Protein AF-A0A4Z1BBS5-F1 (afdb_monomer)

Radius of gyration: 21.86 Å; Cα contacts (8 Å, |Δi|>4): 180; chains: 1; bounding box: 40×37×72 Å

Mean predicted aligned error: 12.97 Å

Secondary structure (DSSP, 8-state):
-HHHHHHHHHHHHHHHHHHHHHHHHHHHHH-EE--TT--EEEEEE-S--BTTTTBEEETTTEEE-TTEEEPPPS-THHHHT-HHHHHHHH-TT-SSTTBGGGSPSSEEEEE-TT-S-EEEEETTEEEEEEEPP-

Sequence (134 aa):
MKKELIFYYIGILVFFIVLIFSVRHIVNTTRIFVGYEDGFNPIHIQWNIDHKDSTLRVKDPMYLRNDYYLIDYDDKSILKNDTVLYAELFGDSLVSKGNALNVEPPYFLWKDAKNDTLKIFKHNITLKFTKQKY

Organism: NCBI:txid2491114

Structure (mmCIF, N/CA/C/O backbone):
data_AF-A0A4Z1BBS5-F1
#
_entry.id   AF-A0A4Z1BBS5-F1
#
loop_
_atom_site.group_PDB
_atom_site.id
_atom_site.type_symbol
_atom_site.label_atom_id
_atom_site.label_alt_id
_atom_site.label_comp_id
_atom_site.label_asym_id
_atom_site.label_entity_id
_atom_site.label_seq_id
_atom_site.pdbx_PDB_ins_code
_atom_site.Cartn_x
_atom_site.Cartn_y
_atom_site.Cartn_z
_atom_site.occupancy
_atom_site.B_iso_or_equiv
_atom_site.auth_seq_id
_atom_site.auth_comp_id
_atom_site.auth_asym_id
_atom_site.auth_atom_id
_atom_site.pdbx_PDB_model_num
ATOM 1 N N . MET A 1 1 ? -22.234 22.930 51.083 1.00 61.91 1 MET A N 1
ATOM 2 C CA . MET A 1 1 ? -21.291 23.781 50.321 1.00 61.91 1 MET A CA 1
ATOM 3 C C . MET A 1 1 ? -19.910 23.164 50.075 1.00 61.91 1 MET A C 1
ATOM 5 O O . MET A 1 1 ? -19.662 22.801 48.939 1.00 61.91 1 MET A O 1
ATOM 9 N N . LYS A 1 2 ? -18.990 22.994 51.051 1.00 69.94 2 LYS A N 1
ATOM 10 C CA . LYS A 1 2 ? -17.612 22.507 50.741 1.00 69.94 2 LYS A CA 1
ATOM 11 C C . LYS A 1 2 ? -17.548 21.093 50.133 1.00 69.94 2 LYS A C 1
ATOM 13 O O . LYS A 1 2 ? -16.774 2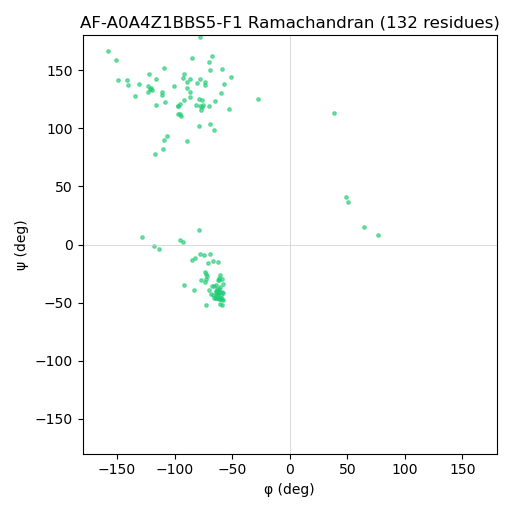0.868 49.213 1.00 69.94 2 LYS A O 1
ATOM 18 N N . LYS A 1 3 ? -18.363 20.151 50.623 1.00 71.69 3 LYS A N 1
ATOM 19 C CA . LYS A 1 3 ? -18.401 18.768 50.105 1.00 71.69 3 LYS A CA 1
ATOM 20 C C . LYS A 1 3 ? -18.977 18.695 48.687 1.00 71.69 3 LYS A C 1
ATOM 22 O O . LYS A 1 3 ? -18.406 18.021 47.845 1.00 71.69 3 LYS A O 1
ATOM 27 N N . GLU A 1 4 ? -20.047 19.437 48.411 1.00 79.31 4 GLU A N 1
ATOM 28 C CA . GLU A 1 4 ? -20.653 19.531 47.071 1.00 79.31 4 GLU A CA 1
ATOM 29 C C . GLU A 1 4 ? -19.685 20.144 46.058 1.00 79.31 4 GLU A C 1
ATOM 31 O O . GLU A 1 4 ? -19.593 19.666 44.933 1.00 79.31 4 GLU A O 1
ATOM 36 N N . LEU A 1 5 ? -18.901 21.141 46.482 1.00 85.75 5 LEU A N 1
ATOM 37 C CA . LEU A 1 5 ? -17.863 21.741 45.650 1.00 85.75 5 LEU A CA 1
ATOM 38 C C . LEU A 1 5 ? -16.780 20.716 45.270 1.00 85.75 5 LEU A C 1
ATOM 40 O O . LEU A 1 5 ? -16.364 20.651 44.118 1.00 85.75 5 LEU A O 1
ATOM 44 N N . ILE A 1 6 ? -16.360 19.876 46.221 1.00 86.94 6 ILE A N 1
ATOM 45 C CA . ILE A 1 6 ? -15.391 18.798 45.973 1.00 86.94 6 ILE A CA 1
ATOM 46 C C . ILE A 1 6 ? -15.968 17.768 44.990 1.00 86.94 6 ILE A C 1
ATOM 48 O O . ILE A 1 6 ? -15.290 17.402 44.032 1.00 86.94 6 ILE A O 1
ATOM 52 N N . PHE A 1 7 ? -17.222 17.341 45.175 1.00 89.62 7 PHE A N 1
ATOM 53 C CA . PHE A 1 7 ? -17.884 16.420 44.243 1.00 89.62 7 PHE A CA 1
ATOM 54 C C . PHE A 1 7 ? -18.026 17.011 42.835 1.00 89.62 7 PHE A C 1
ATOM 56 O O . PHE A 1 7 ? -17.817 16.298 41.855 1.00 89.62 7 PHE A O 1
ATOM 63 N N . TYR A 1 8 ? -18.308 18.310 42.723 1.00 90.25 8 TYR A N 1
ATOM 64 C CA . TYR A 1 8 ? -18.382 19.013 41.444 1.00 90.25 8 TYR A CA 1
ATOM 65 C C . TYR A 1 8 ? -17.040 18.994 40.694 1.00 90.25 8 TYR A C 1
ATOM 67 O O . TYR A 1 8 ? -16.992 18.622 39.522 1.00 90.25 8 TYR A O 1
ATOM 75 N N . TYR A 1 9 ? -15.930 19.301 41.375 1.00 91.12 9 TYR A N 1
ATOM 76 C CA . TYR A 1 9 ? -14.598 19.246 40.760 1.00 91.12 9 TYR A CA 1
ATOM 77 C C . TYR A 1 9 ? -14.167 17.824 40.381 1.00 91.12 9 TYR A C 1
ATOM 79 O O . TYR A 1 9 ? -13.548 17.640 39.333 1.00 91.12 9 TYR A O 1
ATOM 87 N N . ILE A 1 10 ? -14.527 16.812 41.179 1.00 93.38 10 ILE A N 1
ATOM 88 C CA . ILE A 1 10 ? -14.294 15.403 40.824 1.00 93.38 10 ILE A CA 1
ATOM 89 C C . ILE A 1 10 ? -15.082 15.033 39.560 1.00 93.38 10 ILE A C 1
ATOM 91 O O . ILE A 1 10 ? -14.526 14.406 38.661 1.00 93.38 10 ILE A O 1
ATOM 95 N N . GLY A 1 11 ? -16.343 15.461 39.451 1.00 92.56 11 GLY A N 1
ATOM 96 C CA . GLY A 1 11 ? -17.162 15.238 38.257 1.00 92.56 11 GLY A CA 1
ATOM 97 C C . GLY A 1 11 ? -16.550 15.856 36.998 1.00 92.56 11 GLY A C 1
ATOM 98 O O . GLY A 1 11 ? -16.463 15.192 35.966 1.00 92.56 11 GLY A O 1
ATOM 99 N N . ILE A 1 12 ? -16.045 17.090 37.101 1.00 92.81 12 ILE A N 1
ATOM 100 C CA . ILE A 1 12 ? -15.329 17.758 36.004 1.00 92.81 12 ILE A CA 1
ATOM 101 C C . ILE A 1 12 ? -14.078 16.968 35.606 1.00 92.81 12 ILE A C 1
ATOM 103 O O . ILE A 1 12 ? -13.860 16.723 34.420 1.00 92.81 12 ILE A O 1
ATOM 107 N N . LEU A 1 13 ? -13.266 16.540 36.578 1.00 94.75 13 LEU A N 1
ATOM 108 C CA . LEU A 1 13 ? -12.049 15.771 36.314 1.00 94.75 13 LEU A CA 1
ATOM 109 C C . LEU A 1 13 ? -12.362 14.473 35.554 1.00 94.75 13 LEU A C 1
ATOM 111 O O . LEU A 1 13 ? -11.728 14.178 34.542 1.00 94.75 13 LEU A O 1
ATOM 115 N N . VAL A 1 14 ? -13.369 13.722 36.009 1.00 95.06 14 VAL A N 1
ATOM 116 C CA . VAL A 1 14 ? -13.802 12.473 35.365 1.00 95.06 14 VAL A CA 1
ATOM 117 C C . VAL A 1 14 ? -14.298 12.733 33.943 1.00 95.06 14 VAL A C 1
ATOM 119 O O . VAL A 1 14 ? -13.923 12.000 33.030 1.00 95.06 14 VAL A O 1
ATOM 122 N N . PHE A 1 15 ? -15.075 13.798 33.726 1.00 94.62 15 PHE A N 1
ATOM 123 C CA . PHE A 1 15 ? -15.547 14.176 32.395 1.00 94.62 15 PHE A CA 1
ATOM 124 C C . PHE A 1 15 ? -14.387 14.441 31.425 1.00 94.62 15 PHE A C 1
ATOM 126 O O . PHE A 1 15 ? -14.370 13.897 30.320 1.00 94.62 15 PHE A O 1
ATOM 133 N N . PHE A 1 16 ? -13.376 15.209 31.845 1.00 94.56 16 PHE A N 1
ATOM 134 C CA . PHE A 1 16 ? -12.194 15.466 31.017 1.00 94.56 16 PHE A CA 1
ATOM 135 C C . PHE A 1 16 ? -11.385 14.199 30.732 1.00 94.56 16 PHE A C 1
ATOM 137 O O . PHE A 1 16 ? -10.933 14.013 29.603 1.00 94.56 16 PHE A O 1
ATOM 144 N N . ILE A 1 17 ? -11.234 13.307 31.716 1.00 94.50 17 ILE A N 1
ATOM 145 C CA . ILE A 1 17 ? -10.564 12.014 31.519 1.00 94.50 17 ILE A CA 1
ATOM 146 C C . ILE A 1 17 ? -11.296 11.211 30.439 1.00 94.50 17 ILE A C 1
ATOM 148 O O . ILE A 1 17 ? -10.677 10.805 29.455 1.00 94.50 17 ILE A O 1
ATOM 152 N N . VAL A 1 18 ? -12.614 11.036 30.568 1.00 93.69 18 VAL A N 1
ATOM 153 C CA . VAL A 1 18 ? -13.423 10.302 29.582 1.00 93.69 18 VAL A CA 1
ATOM 154 C C . VAL A 1 18 ? -13.312 10.936 28.198 1.00 93.69 18 VAL A C 1
ATOM 156 O O . VAL A 1 18 ? -13.159 10.216 27.213 1.00 93.69 18 VAL A O 1
ATOM 159 N N . LEU A 1 19 ? -13.327 12.266 28.108 1.00 91.94 19 LEU A N 1
ATOM 160 C CA . LEU A 1 19 ? -13.213 12.983 26.841 1.00 91.94 19 LEU A CA 1
ATOM 161 C C . LEU A 1 19 ? -11.849 12.753 26.171 1.00 91.94 19 LEU A C 1
ATOM 163 O O . LEU A 1 19 ? -11.800 12.410 24.991 1.00 91.94 19 LEU A O 1
ATOM 167 N N . ILE A 1 20 ? -10.746 12.844 26.922 1.00 90.25 20 ILE A N 1
ATOM 168 C CA . ILE A 1 20 ? -9.389 12.585 26.408 1.00 90.25 20 ILE A CA 1
ATOM 169 C C . ILE A 1 20 ? -9.257 11.136 25.922 1.00 90.25 20 ILE A C 1
ATOM 171 O O . ILE A 1 20 ? -8.749 10.890 24.824 1.00 90.25 20 ILE A O 1
ATOM 175 N N . PHE A 1 21 ? -9.731 10.170 26.713 1.00 87.81 21 PHE A N 1
ATOM 176 C CA . PHE A 1 21 ? -9.682 8.760 26.331 1.00 87.81 21 PHE A CA 1
ATOM 177 C C . PHE A 1 21 ? -10.593 8.451 25.141 1.00 87.81 21 PHE A C 1
ATOM 179 O O . PHE A 1 21 ? -10.190 7.676 24.278 1.00 87.81 21 PHE A O 1
ATOM 186 N N . SER A 1 22 ? -11.759 9.091 25.038 1.00 81.44 22 SER A N 1
ATOM 187 C CA . SER A 1 22 ? -12.673 8.927 23.901 1.00 81.44 22 SER A CA 1
ATOM 188 C C . SER A 1 22 ? -12.058 9.460 22.612 1.00 81.44 22 SER A C 1
ATOM 190 O O . SER A 1 22 ? -12.051 8.751 21.612 1.00 81.44 22 SER A O 1
ATOM 192 N N . VAL A 1 23 ? -11.459 10.657 22.630 1.00 79.25 23 VAL A N 1
ATOM 193 C CA . VAL A 1 23 ? -10.746 11.203 21.462 1.00 79.25 23 VAL A CA 1
ATOM 194 C C . VAL A 1 23 ? -9.602 10.277 21.053 1.00 79.25 23 VAL A C 1
ATOM 196 O O . VAL A 1 23 ? -9.480 9.936 19.879 1.00 79.25 23 VAL A O 1
ATOM 199 N N . ARG A 1 24 ? -8.795 9.798 22.008 1.00 77.62 24 ARG A N 1
ATOM 200 C CA . ARG A 1 24 ? -7.702 8.858 21.717 1.00 77.62 24 ARG A CA 1
ATOM 201 C C . ARG A 1 24 ? -8.213 7.526 21.166 1.00 77.62 24 ARG A C 1
ATOM 203 O O . ARG A 1 24 ? -7.609 6.981 20.248 1.00 77.62 24 ARG A O 1
ATOM 210 N N . HIS A 1 25 ? -9.311 7.009 21.709 1.00 73.19 25 HIS A N 1
ATOM 211 C CA . HIS A 1 25 ? -9.936 5.774 21.252 1.00 73.19 25 HIS A CA 1
ATOM 212 C C . HIS A 1 25 ? -10.514 5.925 19.846 1.00 73.19 25 HIS A C 1
ATOM 214 O O . HIS A 1 25 ? -10.276 5.056 19.015 1.00 73.19 25 HIS A O 1
ATOM 220 N N . ILE A 1 26 ? -11.187 7.039 19.546 1.00 67.50 26 ILE A N 1
ATOM 221 C CA . ILE A 1 26 ? -11.672 7.352 18.199 1.00 67.50 26 ILE A CA 1
ATOM 222 C C . ILE A 1 26 ? -10.482 7.443 17.246 1.00 67.50 26 ILE A C 1
ATOM 224 O O . ILE A 1 26 ? -10.469 6.724 16.259 1.00 67.50 26 ILE A O 1
ATOM 228 N N . VAL A 1 27 ? -9.439 8.221 17.565 1.00 59.38 27 VAL A N 1
ATOM 229 C CA . VAL A 1 27 ? -8.226 8.376 16.731 1.00 59.38 27 VAL A CA 1
ATOM 230 C C . VAL A 1 27 ? -7.463 7.059 16.522 1.00 59.38 27 VAL A C 1
ATOM 232 O O . VAL A 1 27 ? -6.836 6.873 15.483 1.00 59.38 27 VAL A O 1
ATOM 235 N N . ASN A 1 28 ? -7.497 6.134 17.479 1.00 55.28 28 ASN A N 1
ATOM 236 C CA . ASN A 1 28 ? -6.867 4.821 17.327 1.00 55.28 28 ASN A CA 1
ATOM 237 C C . ASN A 1 28 ? -7.751 3.811 16.584 1.00 55.28 28 ASN A C 1
ATOM 239 O O . ASN A 1 28 ? -7.225 3.053 15.784 1.00 55.28 28 ASN A O 1
ATOM 243 N N . THR A 1 29 ? -9.062 3.801 16.828 1.00 52.72 29 THR A N 1
ATOM 244 C CA . THR A 1 29 ? -10.025 2.883 16.181 1.00 52.72 29 THR A CA 1
ATOM 245 C C . THR A 1 29 ? -10.268 3.261 14.729 1.00 52.72 29 THR A C 1
ATOM 247 O O . THR A 1 29 ? -10.524 2.412 13.887 1.00 52.72 29 THR A O 1
ATOM 250 N N . THR A 1 30 ? -10.144 4.551 14.432 1.00 48.53 30 THR A N 1
ATOM 251 C CA . THR A 1 30 ? -10.103 5.058 13.069 1.00 48.53 30 THR A CA 1
ATOM 252 C C . THR A 1 30 ? -8.896 4.455 12.338 1.00 48.53 30 THR A C 1
ATOM 254 O O . THR A 1 30 ? -9.057 3.989 11.226 1.00 48.53 30 THR A O 1
ATOM 257 N N . ARG A 1 31 ? -7.707 4.313 12.932 1.00 47.16 31 ARG A N 1
ATOM 258 C CA . ARG A 1 31 ? -6.552 3.714 12.228 1.00 47.16 31 ARG A CA 1
ATOM 259 C C . ARG A 1 31 ? -6.761 2.230 11.881 1.00 47.16 31 ARG A C 1
ATOM 261 O O . ARG A 1 31 ? -6.484 1.352 12.692 1.00 47.16 31 ARG A O 1
ATOM 268 N N . ILE A 1 32 ? -7.152 1.955 10.641 1.00 46.00 32 ILE A N 1
ATOM 269 C CA . ILE A 1 32 ? -7.217 0.621 10.046 1.00 46.00 32 ILE A CA 1
ATOM 270 C C . ILE A 1 32 ? -5.905 0.389 9.290 1.00 46.00 32 ILE A C 1
ATOM 272 O O . ILE A 1 32 ? -5.607 1.007 8.267 1.00 46.00 32 ILE A O 1
ATOM 276 N N . PHE A 1 33 ? -5.073 -0.507 9.809 1.00 55.44 33 PHE A N 1
ATOM 277 C CA . PHE A 1 33 ? -3.908 -0.987 9.073 1.00 55.44 33 PHE A CA 1
ATOM 278 C C . PHE A 1 33 ? -4.384 -2.067 8.118 1.00 55.44 33 PHE A C 1
ATOM 280 O O . PHE A 1 33 ? -4.919 -3.068 8.580 1.00 55.44 33 PHE A O 1
ATOM 287 N N . VAL A 1 34 ? -4.183 -1.878 6.816 1.00 55.19 34 VAL A N 1
ATOM 288 C CA . VAL A 1 34 ? -4.653 -2.854 5.830 1.00 55.19 34 VAL A CA 1
ATOM 289 C C . VAL A 1 34 ? -3.817 -4.127 5.960 1.00 55.19 34 VAL A C 1
ATOM 291 O O . VAL A 1 34 ? -2.641 -4.168 5.575 1.00 55.19 34 VAL A O 1
ATOM 294 N N . GLY A 1 35 ? -4.416 -5.150 6.570 1.00 54.62 35 GLY A N 1
ATOM 295 C CA . GLY A 1 35 ? -3.847 -6.485 6.682 1.00 54.62 35 GLY A CA 1
ATOM 296 C C . GLY A 1 35 ? -3.997 -7.275 5.385 1.00 54.62 35 GLY A C 1
ATOM 297 O O . GLY A 1 35 ? -4.573 -6.812 4.404 1.00 54.62 35 GLY A O 1
ATOM 298 N N . TYR A 1 36 ? -3.476 -8.502 5.366 1.00 50.78 36 TYR A N 1
ATOM 299 C CA . TYR A 1 36 ? -3.722 -9.419 4.249 1.00 50.78 36 TYR A CA 1
ATOM 300 C C . TYR A 1 36 ? -5.206 -9.773 4.094 1.00 50.78 36 TYR A C 1
ATOM 302 O O . TYR A 1 36 ? -5.654 -9.981 2.974 1.00 50.78 36 TYR A O 1
ATOM 310 N N . GLU A 1 37 ? -5.947 -9.793 5.203 1.00 50.28 37 GLU A N 1
ATOM 311 C CA . GLU A 1 37 ? -7.345 -10.233 5.266 1.00 50.28 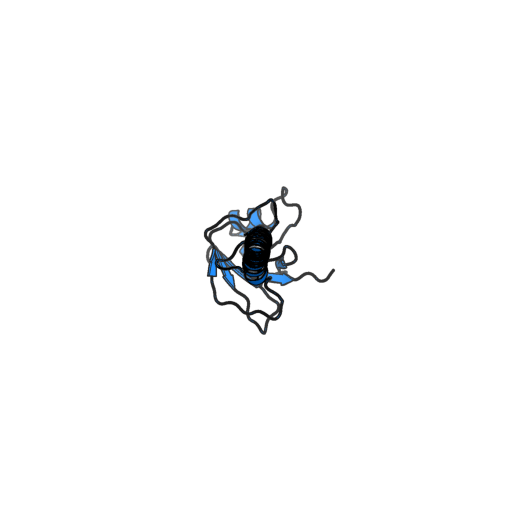37 GLU A CA 1
ATOM 312 C C . GLU A 1 37 ? -8.353 -9.149 4.846 1.00 50.28 37 GLU A C 1
ATOM 314 O O . GLU A 1 37 ? -9.519 -9.451 4.597 1.00 50.28 37 GLU A O 1
ATOM 319 N N . ASP A 1 38 ? -7.906 -7.897 4.708 1.00 59.97 38 ASP A N 1
ATOM 320 C CA . ASP A 1 38 ? -8.775 -6.764 4.401 1.00 59.97 38 ASP A CA 1
ATOM 321 C C . ASP A 1 38 ? -8.766 -6.452 2.897 1.00 59.97 38 ASP A C 1
ATOM 323 O O . ASP A 1 38 ? -7.769 -5.996 2.330 1.00 59.97 38 ASP A O 1
ATOM 327 N N . GLY A 1 39 ? -9.903 -6.686 2.238 1.00 57.09 39 GLY A N 1
ATOM 328 C CA . GLY A 1 39 ? -10.140 -6.263 0.858 1.00 57.09 39 GLY A CA 1
ATOM 329 C C . GLY A 1 39 ? -10.683 -4.838 0.787 1.00 57.09 39 GLY A C 1
ATOM 330 O O . GLY A 1 39 ? -11.523 -4.442 1.594 1.00 57.09 39 GLY A O 1
ATOM 331 N N . PHE A 1 40 ? -10.251 -4.073 -0.214 1.00 72.31 40 PHE A N 1
ATOM 332 C CA . PHE A 1 40 ? -10.788 -2.740 -0.478 1.00 72.31 40 PHE A CA 1
ATOM 333 C C . PHE A 1 40 ? -10.918 -2.476 -1.979 1.00 72.31 40 PHE A C 1
ATOM 335 O O . PHE A 1 40 ? -10.082 -2.887 -2.789 1.00 72.31 40 PHE A O 1
ATOM 342 N N . ASN A 1 41 ? -12.002 -1.789 -2.343 1.00 70.12 41 ASN A N 1
ATOM 343 C CA . ASN A 1 41 ? -12.307 -1.414 -3.723 1.00 70.12 41 ASN A CA 1
ATOM 344 C C . ASN A 1 41 ? -11.294 -0.382 -4.256 1.00 70.12 41 ASN A C 1
ATOM 346 O O . ASN A 1 41 ? -10.629 0.262 -3.451 1.00 70.12 41 ASN A O 1
ATOM 350 N N . PRO A 1 42 ? -11.173 -0.188 -5.584 1.00 74.81 42 PRO A N 1
ATOM 351 C CA . PRO A 1 42 ? -10.293 0.825 -6.165 1.00 74.81 42 PRO A CA 1
ATOM 352 C C . PRO A 1 42 ? -10.523 2.217 -5.588 1.00 74.81 42 PRO A C 1
ATOM 354 O O . PRO A 1 42 ? -11.590 2.806 -5.758 1.00 74.81 42 PRO A O 1
ATOM 357 N N . ILE A 1 43 ? -9.497 2.748 -4.927 1.00 74.44 43 ILE A N 1
ATOM 358 C CA . ILE A 1 43 ? -9.495 4.100 -4.376 1.00 74.44 43 ILE A CA 1
ATOM 359 C C . ILE A 1 43 ? -8.514 4.943 -5.178 1.00 74.44 43 ILE A C 1
ATOM 361 O O . ILE A 1 43 ? -7.364 4.558 -5.384 1.00 74.44 43 ILE A O 1
ATOM 365 N N . HIS A 1 44 ? -8.985 6.101 -5.636 1.00 74.56 44 HIS A N 1
ATOM 366 C CA . HIS A 1 44 ? -8.151 7.083 -6.312 1.00 74.56 44 HIS A CA 1
ATOM 367 C C . HIS A 1 44 ? -7.330 7.864 -5.284 1.00 74.56 44 HIS A C 1
ATOM 369 O O . HIS A 1 44 ? -7.888 8.538 -4.415 1.00 74.56 44 HIS A O 1
ATOM 375 N N . ILE A 1 45 ? -6.010 7.771 -5.389 1.00 74.06 45 ILE A N 1
ATOM 376 C CA . ILE A 1 45 ? -5.050 8.459 -4.534 1.00 74.06 45 ILE A CA 1
ATOM 377 C C . ILE A 1 45 ? -4.601 9.727 -5.246 1.00 74.06 45 ILE A C 1
ATOM 379 O O . ILE A 1 45 ? -4.027 9.660 -6.327 1.00 74.06 45 ILE A O 1
ATOM 383 N N . GLN A 1 46 ? -4.850 10.880 -4.627 1.00 70.38 46 GLN A N 1
ATOM 384 C CA . GLN A 1 46 ? -4.430 12.195 -5.135 1.00 70.38 46 GLN A CA 1
ATOM 385 C C . GLN A 1 46 ? -3.461 12.926 -4.193 1.00 70.38 46 GLN A C 1
ATOM 387 O O . GLN A 1 46 ? -3.047 14.042 -4.486 1.00 70.38 46 GLN A O 1
ATOM 392 N N . TRP A 1 47 ? -3.131 12.339 -3.043 1.00 67.06 47 TRP A N 1
ATOM 393 C CA . TRP A 1 47 ? -2.396 12.995 -1.959 1.00 67.06 47 TRP A CA 1
ATOM 394 C C . TRP A 1 47 ? -1.034 12.339 -1.723 1.00 67.06 47 TRP A C 1
ATOM 396 O O . TRP A 1 47 ? -0.908 11.117 -1.796 1.00 67.06 47 TRP A O 1
ATOM 406 N N . ASN A 1 48 ? -0.028 13.159 -1.411 1.00 58.16 48 ASN A N 1
ATOM 407 C CA . ASN A 1 48 ? 1.349 12.717 -1.172 1.00 58.16 48 ASN A CA 1
ATOM 408 C C . ASN A 1 48 ? 1.500 11.929 0.138 1.00 58.16 48 ASN A C 1
ATOM 410 O O . ASN A 1 48 ? 0.705 12.064 1.072 1.00 58.16 48 ASN A O 1
ATOM 414 N N . ILE A 1 49 ? 2.551 11.112 0.198 1.00 61.12 49 ILE A N 1
ATOM 415 C CA . ILE A 1 49 ? 2.912 10.307 1.370 1.00 61.12 49 ILE A CA 1
ATOM 416 C C . ILE A 1 49 ? 3.494 11.211 2.457 1.00 61.12 49 ILE A C 1
ATOM 418 O O . ILE A 1 49 ? 4.308 12.092 2.185 1.00 61.12 49 ILE A O 1
ATOM 422 N N . ASP A 1 50 ? 3.093 10.979 3.709 1.00 56.09 50 ASP A N 1
ATOM 423 C CA . ASP A 1 50 ? 3.704 11.656 4.850 1.00 56.09 50 ASP A CA 1
ATOM 424 C C . ASP A 1 50 ? 5.037 10.967 5.184 1.00 56.09 50 ASP A C 1
ATOM 426 O O . ASP A 1 50 ? 5.074 9.885 5.780 1.00 56.09 50 ASP A O 1
ATOM 430 N N . HIS A 1 51 ? 6.148 11.584 4.770 1.00 54.72 51 HIS A N 1
ATOM 431 C CA . HIS A 1 51 ? 7.499 11.041 4.953 1.00 54.72 51 HIS A CA 1
ATOM 432 C C . HIS A 1 51 ? 7.904 10.869 6.425 1.00 54.72 51 HIS A C 1
ATOM 434 O O . HIS A 1 51 ? 8.874 10.167 6.700 1.00 54.72 51 HIS A O 1
ATOM 440 N N . LYS A 1 52 ? 7.178 11.474 7.378 1.00 58.72 52 LYS A N 1
ATOM 441 C CA . LYS A 1 52 ? 7.453 11.292 8.811 1.00 58.72 52 LYS A CA 1
ATOM 442 C C . LYS A 1 52 ? 7.025 9.919 9.325 1.00 58.72 52 LYS A C 1
ATOM 444 O O . LYS A 1 52 ? 7.700 9.378 10.194 1.00 58.72 52 LYS A O 1
ATOM 449 N N . ASP A 1 53 ? 5.961 9.352 8.754 1.00 52.97 53 ASP A N 1
ATOM 450 C CA . ASP A 1 53 ? 5.356 8.104 9.235 1.00 52.97 53 ASP A CA 1
ATOM 451 C C . ASP A 1 53 ? 5.504 6.934 8.247 1.00 52.97 53 ASP A C 1
ATOM 453 O O . ASP A 1 53 ? 5.103 5.822 8.574 1.00 52.97 53 ASP A O 1
ATOM 457 N N . SER A 1 54 ? 6.066 7.143 7.046 1.00 56.19 54 SER A N 1
ATOM 458 C CA . SER A 1 54 ? 6.155 6.113 5.986 1.00 56.19 54 SER A CA 1
ATOM 459 C C . SER A 1 54 ? 4.810 5.434 5.696 1.00 56.19 54 SER A C 1
ATOM 461 O O . SER A 1 54 ? 4.742 4.231 5.447 1.00 56.19 54 SER A O 1
ATOM 463 N N . THR A 1 55 ? 3.719 6.200 5.764 1.00 55.22 55 THR A N 1
ATOM 464 C CA . THR A 1 55 ? 2.372 5.690 5.517 1.00 55.22 55 THR A CA 1
ATOM 465 C C . THR A 1 55 ? 1.605 6.580 4.548 1.00 55.22 55 THR A C 1
ATOM 467 O O . THR A 1 55 ? 1.635 7.810 4.627 1.00 55.22 55 THR A O 1
ATOM 470 N N . LEU A 1 56 ? 0.883 5.943 3.625 1.00 54.28 56 LEU A N 1
ATOM 471 C CA . LEU A 1 56 ? -0.082 6.596 2.747 1.00 54.28 56 LEU A CA 1
ATOM 472 C C . LEU A 1 56 ? -1.467 6.552 3.405 1.00 54.28 56 LEU A C 1
ATOM 474 O O . LEU A 1 56 ? -1.953 5.470 3.733 1.00 54.28 56 LEU A O 1
ATOM 478 N N . ARG A 1 57 ? -2.105 7.715 3.585 1.00 56.56 57 ARG A N 1
ATOM 479 C CA . ARG A 1 57 ? -3.432 7.840 4.215 1.00 56.56 57 ARG A CA 1
ATOM 480 C C . ARG A 1 57 ? -4.531 7.723 3.175 1.00 56.56 57 ARG A C 1
ATOM 482 O O . ARG A 1 57 ? -4.955 8.724 2.614 1.00 56.56 57 ARG A O 1
ATOM 489 N N . VAL A 1 58 ? -4.994 6.515 2.898 1.00 53.25 58 VAL A N 1
ATOM 490 C CA . VAL A 1 58 ? -6.132 6.327 2.002 1.00 53.25 58 VAL A CA 1
ATOM 491 C C . VAL A 1 58 ? -7.403 6.668 2.791 1.00 53.25 58 VAL A C 1
ATOM 493 O O . VAL A 1 58 ? -7.638 6.068 3.835 1.00 53.25 58 VAL A O 1
ATOM 496 N N . LYS A 1 59 ? -8.118 7.726 2.373 1.00 45.84 59 LYS A N 1
ATOM 497 C CA . LYS A 1 59 ? -9.238 8.400 3.073 1.00 45.84 59 LYS A CA 1
ATOM 498 C C . LYS A 1 59 ? -10.034 7.489 4.031 1.00 45.84 59 LYS A C 1
ATOM 500 O O . LYS A 1 59 ? -10.544 6.473 3.587 1.00 45.84 59 LYS A O 1
ATOM 505 N N . ASP A 1 60 ? -10.147 7.919 5.293 1.00 40.00 60 ASP A N 1
ATOM 506 C CA . ASP A 1 60 ? -10.736 7.225 6.452 1.00 40.00 60 ASP A CA 1
ATOM 507 C C . ASP A 1 60 ? -10.469 5.704 6.537 1.00 40.00 60 ASP A C 1
ATOM 509 O O . ASP A 1 60 ? -11.116 4.890 5.893 1.00 40.00 60 ASP A O 1
ATOM 513 N N . PRO A 1 61 ? -9.712 5.254 7.534 1.00 50.97 61 PRO A N 1
ATOM 514 C CA . PRO A 1 61 ? -8.308 5.573 7.756 1.00 50.97 61 PRO A CA 1
ATOM 515 C C . PRO A 1 61 ? -7.529 4.295 7.455 1.00 50.97 61 PRO A C 1
ATOM 517 O O . PRO A 1 61 ? -7.208 3.521 8.349 1.00 50.97 61 PRO A O 1
ATOM 520 N N . MET A 1 62 ? -7.267 4.061 6.170 1.00 52.75 62 MET A N 1
ATOM 521 C CA . MET A 1 62 ? -6.520 2.903 5.688 1.00 52.75 62 MET A CA 1
ATOM 522 C C . MET A 1 62 ? -5.047 3.270 5.514 1.00 52.75 62 MET A C 1
ATOM 524 O O . MET A 1 62 ? -4.705 4.182 4.758 1.00 52.75 62 MET A O 1
ATOM 528 N N . TYR 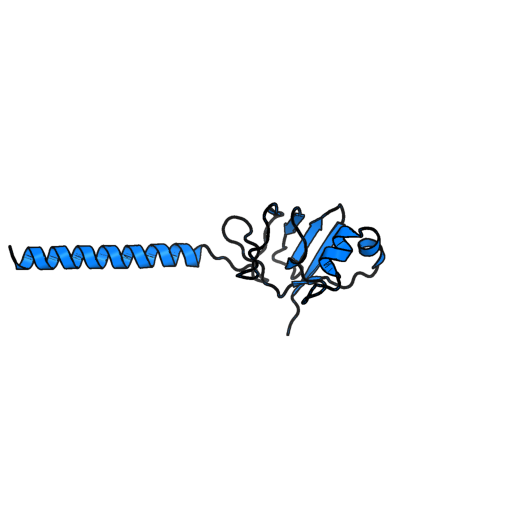A 1 63 ? -4.174 2.553 6.219 1.00 60.47 63 TYR A N 1
ATOM 529 C CA . TYR A 1 63 ? -2.726 2.751 6.178 1.00 60.47 63 TYR A CA 1
ATOM 530 C C . TYR A 1 63 ? -2.051 1.595 5.439 1.00 60.47 63 TYR A C 1
ATOM 532 O O . TYR A 1 63 ? -2.179 0.435 5.845 1.00 60.47 63 TYR A O 1
ATOM 540 N N . LEU A 1 64 ? -1.300 1.922 4.383 1.00 69.00 64 LEU A N 1
ATOM 541 C CA . LEU A 1 64 ? -0.422 0.977 3.694 1.00 69.00 64 LEU A CA 1
ATOM 542 C C . LEU A 1 64 ? 0.952 0.946 4.374 1.00 69.00 64 LEU A C 1
ATOM 544 O O . LEU A 1 64 ? 1.540 1.994 4.643 1.00 69.00 64 LEU A O 1
ATOM 548 N N . ARG A 1 65 ? 1.451 -0.260 4.654 1.00 71.88 65 ARG A N 1
ATOM 549 C CA . ARG A 1 65 ? 2.780 -0.489 5.232 1.00 71.88 65 ARG A CA 1
ATOM 550 C C . ARG A 1 65 ? 3.860 -0.515 4.148 1.00 71.88 65 ARG A C 1
ATOM 552 O O . ARG A 1 65 ? 3.582 -0.750 2.976 1.00 71.88 65 ARG A O 1
ATOM 559 N N . ASN A 1 66 ? 5.107 -0.319 4.564 1.00 73.62 66 ASN A N 1
ATOM 560 C CA . ASN A 1 66 ? 6.288 -0.330 3.698 1.00 73.62 66 ASN A CA 1
ATOM 561 C C . ASN A 1 66 ? 6.776 -1.740 3.314 1.00 73.62 66 ASN A C 1
ATOM 563 O O . ASN A 1 66 ? 7.880 -1.877 2.803 1.00 73.62 66 ASN A O 1
ATOM 567 N N . ASP A 1 67 ? 5.990 -2.786 3.555 1.00 80.19 67 ASP A N 1
ATOM 568 C CA . ASP A 1 67 ? 6.371 -4.184 3.341 1.00 80.19 67 ASP A CA 1
ATOM 569 C C . ASP A 1 67 ? 5.913 -4.742 1.978 1.00 80.19 67 ASP A C 1
ATOM 571 O O . ASP A 1 67 ? 6.141 -5.916 1.689 1.00 80.19 67 ASP A O 1
ATOM 575 N N . TYR A 1 68 ? 5.308 -3.913 1.120 1.00 82.19 68 TYR A N 1
ATOM 576 C CA . TYR A 1 68 ? 4.825 -4.293 -0.210 1.00 82.19 68 TYR A CA 1
ATOM 577 C C . TYR A 1 68 ? 5.826 -3.945 -1.318 1.00 82.19 68 TYR A C 1
ATOM 579 O O . TYR A 1 68 ? 6.117 -2.773 -1.565 1.00 82.19 68 TYR A O 1
ATOM 587 N N . TYR A 1 69 ? 6.282 -4.969 -2.038 1.00 85.44 69 TYR A N 1
ATOM 588 C CA . TYR A 1 69 ? 7.272 -4.864 -3.108 1.00 85.44 69 TYR A CA 1
ATOM 589 C C . TYR A 1 69 ? 6.741 -5.407 -4.429 1.00 85.44 69 TYR A C 1
ATOM 591 O O . TYR A 1 69 ? 5.932 -6.337 -4.466 1.00 85.44 69 TYR A O 1
ATOM 599 N N . LEU A 1 70 ? 7.188 -4.791 -5.519 1.00 86.06 70 LEU A N 1
ATOM 600 C CA . LEU A 1 70 ? 6.780 -5.112 -6.874 1.00 86.06 70 LEU A CA 1
ATOM 601 C C . LEU A 1 70 ? 7.126 -6.570 -7.190 1.00 86.06 70 LEU A C 1
ATOM 603 O O . LEU A 1 70 ? 8.254 -7.005 -6.959 1.00 86.06 70 LEU A O 1
ATOM 607 N N . ILE A 1 71 ? 6.158 -7.323 -7.715 1.00 84.75 71 ILE A N 1
ATOM 608 C CA . ILE A 1 71 ? 6.425 -8.690 -8.173 1.00 84.75 71 ILE A CA 1
ATOM 609 C C . ILE A 1 71 ? 7.314 -8.661 -9.422 1.00 84.75 71 ILE A C 1
ATOM 611 O O . ILE A 1 71 ? 7.232 -7.726 -10.222 1.00 84.75 71 ILE A O 1
ATOM 615 N N . ASP A 1 72 ? 8.137 -9.692 -9.613 1.00 74.06 72 ASP A N 1
ATOM 616 C CA . ASP A 1 72 ? 8.850 -9.868 -10.879 1.00 74.06 72 ASP A CA 1
ATOM 617 C C . ASP A 1 72 ? 7.818 -10.135 -11.988 1.00 74.06 72 ASP A C 1
ATOM 619 O O . ASP A 1 72 ? 6.993 -11.045 -11.884 1.00 74.06 72 ASP A O 1
ATOM 623 N N . TYR A 1 73 ? 7.835 -9.306 -13.032 1.00 68.50 73 TYR A N 1
ATOM 624 C CA . TYR A 1 73 ? 7.049 -9.538 -14.242 1.00 68.50 73 TYR A CA 1
ATOM 625 C C . TYR A 1 73 ? 7.872 -10.360 -15.214 1.00 68.50 73 TYR A C 1
ATOM 627 O O . TYR A 1 73 ? 9.052 -10.067 -15.427 1.00 68.50 73 TYR A O 1
ATOM 635 N N . ASP A 1 74 ? 7.210 -11.303 -15.877 1.00 59.03 74 ASP A N 1
ATOM 636 C CA . ASP A 1 74 ? 7.787 -12.028 -17.009 1.00 59.03 74 ASP A CA 1
ATOM 637 C C . ASP A 1 74 ? 8.217 -11.057 -18.121 1.00 59.03 74 ASP A C 1
ATOM 639 O O . ASP A 1 74 ? 9.253 -11.243 -18.757 1.00 59.03 74 ASP A O 1
ATOM 643 N N . ASP A 1 75 ? 7.468 -9.961 -18.295 1.00 63.56 75 ASP A N 1
ATOM 644 C CA . ASP A 1 75 ? 7.779 -8.899 -19.244 1.00 63.56 75 ASP A CA 1
ATOM 645 C C . ASP A 1 75 ? 8.228 -7.604 -18.546 1.00 63.56 75 ASP A C 1
ATOM 647 O O . ASP A 1 75 ? 7.444 -6.702 -18.234 1.00 63.56 75 ASP A O 1
ATOM 651 N N . LYS A 1 76 ? 9.542 -7.490 -18.329 1.00 64.69 76 LYS A N 1
ATOM 652 C CA . LYS A 1 76 ? 10.177 -6.289 -17.759 1.00 64.69 76 LYS A CA 1
ATOM 653 C C . LYS A 1 76 ? 10.144 -5.080 -18.704 1.00 64.69 76 LYS A C 1
ATOM 655 O O . LYS A 1 76 ? 10.536 -3.989 -18.286 1.00 64.69 76 LYS A O 1
ATOM 660 N N . SER A 1 77 ? 9.722 -5.238 -19.963 1.00 65.50 77 SER A N 1
ATOM 661 C CA . SER A 1 77 ? 9.669 -4.133 -20.930 1.00 65.50 77 SER A CA 1
ATOM 662 C C . SER A 1 77 ? 8.544 -3.139 -20.627 1.00 65.50 77 SER A C 1
ATOM 664 O O . SER A 1 77 ? 8.704 -1.947 -20.878 1.00 65.50 77 SER A O 1
ATOM 666 N N . ILE A 1 78 ? 7.466 -3.598 -19.982 1.00 66.88 78 ILE A N 1
ATOM 667 C CA . ILE A 1 78 ? 6.296 -2.779 -19.628 1.00 66.88 78 ILE A CA 1
ATOM 668 C C . ILE A 1 78 ? 6.701 -1.592 -18.744 1.00 66.88 78 ILE A C 1
ATOM 670 O O . ILE A 1 78 ? 6.257 -0.471 -18.969 1.00 66.88 78 ILE A O 1
ATOM 674 N N . LEU A 1 79 ? 7.598 -1.822 -17.781 1.00 69.44 79 LEU A N 1
ATOM 675 C CA . LEU A 1 79 ? 8.127 -0.780 -16.897 1.00 69.44 79 LEU A CA 1
ATOM 676 C C . LEU A 1 79 ? 9.177 0.097 -17.580 1.00 69.44 79 LEU A C 1
ATOM 678 O O . LEU A 1 79 ? 9.297 1.264 -17.245 1.00 69.44 79 LEU A O 1
ATOM 682 N N . LYS A 1 80 ? 9.946 -0.445 -18.532 1.00 67.38 80 LYS A N 1
ATOM 683 C CA . LYS A 1 80 ? 11.000 0.309 -19.231 1.00 67.38 80 LYS A CA 1
ATOM 684 C C . LYS A 1 80 ? 10.445 1.330 -20.222 1.00 67.38 80 LYS A C 1
ATOM 686 O O . LYS A 1 80 ? 11.128 2.305 -20.519 1.00 67.38 80 LYS A O 1
ATOM 691 N N . ASN A 1 81 ? 9.234 1.103 -20.724 1.00 74.38 81 ASN A N 1
ATOM 692 C CA . ASN A 1 81 ? 8.574 2.019 -21.651 1.00 74.38 81 ASN A CA 1
ATOM 693 C C . ASN A 1 81 ? 8.064 3.292 -20.957 1.00 74.38 81 ASN A C 1
ATOM 695 O O . ASN A 1 81 ? 7.928 4.321 -21.614 1.00 74.38 81 ASN A O 1
ATOM 699 N N . ASP A 1 82 ? 7.819 3.240 -19.644 1.00 78.44 82 ASP A N 1
ATOM 700 C CA . ASP A 1 82 ? 7.434 4.393 -18.831 1.00 78.44 82 ASP A CA 1
ATOM 701 C C . ASP A 1 82 ? 8.613 4.829 -17.950 1.00 78.44 82 ASP A C 1
ATOM 703 O O . ASP A 1 82 ? 8.830 4.327 -16.846 1.00 78.44 82 ASP A O 1
ATOM 707 N N . THR A 1 83 ? 9.396 5.783 -18.454 1.00 78.38 83 THR A N 1
ATOM 708 C CA . THR A 1 83 ? 10.575 6.320 -17.763 1.00 78.38 83 THR A CA 1
ATOM 709 C C . THR A 1 83 ? 10.245 6.990 -16.434 1.00 78.38 83 THR A C 1
ATOM 711 O O . THR A 1 83 ? 11.085 6.970 -15.535 1.00 78.38 83 THR A O 1
ATOM 714 N N . VAL A 1 84 ? 9.042 7.552 -16.284 1.00 84.00 84 VAL A N 1
ATOM 715 C CA . VAL A 1 84 ? 8.611 8.205 -15.041 1.00 84.00 84 VAL A CA 1
ATOM 716 C C . VAL A 1 84 ? 8.332 7.143 -13.983 1.00 84.00 84 VAL A C 1
ATOM 718 O O . VAL A 1 84 ? 8.933 7.164 -12.912 1.00 84.00 84 VAL A O 1
ATOM 721 N N . LEU A 1 85 ? 7.507 6.147 -14.315 1.00 83.31 85 LEU A N 1
ATOM 722 C CA . LEU A 1 85 ? 7.172 5.054 -13.401 1.00 83.31 85 LEU A CA 1
ATOM 723 C C . LEU A 1 85 ? 8.397 4.197 -13.048 1.00 83.31 85 LEU A C 1
ATOM 725 O O . LEU A 1 85 ? 8.538 3.730 -11.916 1.00 83.31 85 LEU A O 1
ATOM 729 N N . TYR A 1 86 ? 9.312 4.013 -14.002 1.00 83.69 86 TYR A N 1
ATOM 730 C CA . TYR A 1 86 ? 10.581 3.340 -13.752 1.00 83.69 86 TYR A CA 1
ATOM 731 C C . TYR A 1 86 ? 11.454 4.110 -12.759 1.00 83.69 86 TYR A C 1
ATOM 733 O O . TYR A 1 86 ? 12.012 3.502 -11.846 1.00 83.69 86 TYR A O 1
ATOM 741 N N . ALA A 1 87 ? 11.567 5.433 -12.907 1.00 83.62 87 ALA A N 1
ATOM 742 C CA . ALA A 1 87 ? 12.334 6.267 -11.985 1.00 83.62 87 ALA A CA 1
ATOM 743 C C . ALA A 1 87 ? 11.725 6.262 -10.574 1.00 83.62 87 ALA A C 1
ATOM 745 O O . ALA A 1 87 ? 12.463 6.127 -9.600 1.00 83.62 87 ALA A O 1
ATOM 746 N N . GLU A 1 88 ? 10.395 6.318 -10.468 1.00 84.69 88 GLU A N 1
ATOM 747 C CA . GLU A 1 88 ? 9.674 6.223 -9.192 1.00 84.69 88 GLU A CA 1
ATOM 748 C C . GLU A 1 88 ? 9.923 4.890 -8.475 1.00 84.69 88 GLU A C 1
ATOM 750 O O . GLU A 1 88 ? 10.035 4.851 -7.257 1.00 84.69 88 GLU A O 1
ATOM 755 N N . LEU A 1 89 ? 10.045 3.776 -9.198 1.00 84.94 89 LEU A N 1
ATOM 756 C CA . LEU A 1 89 ? 10.226 2.461 -8.575 1.00 84.94 89 LEU A CA 1
ATOM 757 C C . LEU A 1 89 ? 11.698 2.072 -8.386 1.00 84.94 89 LEU A C 1
ATOM 759 O O . LEU A 1 89 ? 12.029 1.408 -7.403 1.00 84.94 89 LEU A O 1
ATOM 763 N N . PHE A 1 90 ? 12.581 2.457 -9.307 1.00 84.81 90 PHE A N 1
ATOM 764 C CA . PHE A 1 90 ? 13.952 1.938 -9.405 1.00 84.81 90 PHE A CA 1
ATOM 765 C C . PHE A 1 90 ? 15.041 3.011 -9.467 1.00 84.81 90 PHE A C 1
ATOM 767 O O . PHE A 1 90 ? 16.215 2.659 -9.631 1.00 84.81 90 PHE A O 1
ATOM 774 N N . GLY A 1 91 ? 14.683 4.287 -9.298 1.00 80.44 91 GLY A N 1
ATOM 775 C CA . GLY A 1 91 ? 15.626 5.396 -9.209 1.00 80.44 91 GLY A CA 1
ATOM 776 C C . GLY A 1 91 ? 16.737 5.148 -8.186 1.00 80.44 91 GLY A C 1
ATOM 777 O O . GLY A 1 91 ? 16.537 4.525 -7.142 1.00 80.44 91 GLY A O 1
ATOM 778 N N . ASP A 1 92 ? 17.940 5.627 -8.492 1.00 77.62 92 ASP A N 1
ATOM 779 C CA . ASP A 1 92 ? 19.134 5.342 -7.687 1.00 77.62 92 ASP A CA 1
ATOM 780 C C . ASP A 1 92 ? 19.148 6.035 -6.322 1.00 77.62 92 ASP A C 1
ATOM 782 O O . ASP A 1 92 ? 19.875 5.615 -5.426 1.00 77.62 92 ASP A O 1
ATOM 786 N N . SER A 1 93 ? 18.300 7.046 -6.131 1.00 76.75 93 SER A N 1
ATOM 787 C CA . SER A 1 93 ? 18.085 7.722 -4.849 1.00 76.75 93 SER A CA 1
ATOM 788 C C . SER A 1 93 ? 17.190 6.943 -3.874 1.00 76.75 93 SER A C 1
ATOM 790 O O . SER A 1 93 ? 17.058 7.347 -2.719 1.00 76.75 93 SER A O 1
ATOM 792 N N . LEU A 1 94 ? 16.560 5.843 -4.305 1.00 78.25 94 LEU A N 1
ATOM 793 C CA . LEU A 1 94 ? 15.594 5.100 -3.496 1.00 78.25 94 LEU A CA 1
ATOM 794 C C . LEU A 1 94 ? 16.278 4.060 -2.604 1.00 78.25 94 LEU A C 1
ATOM 796 O O . LEU A 1 94 ? 16.981 3.171 -3.083 1.00 78.25 94 LEU A O 1
ATOM 800 N N . VAL A 1 95 ? 15.984 4.119 -1.302 1.00 77.81 95 VAL A N 1
ATOM 801 C CA . VAL A 1 95 ? 16.467 3.143 -0.307 1.00 77.81 95 VAL A CA 1
ATOM 802 C C . VAL A 1 95 ? 15.793 1.778 -0.495 1.00 77.81 95 VAL A C 1
ATOM 804 O O . VAL A 1 95 ? 16.439 0.739 -0.394 1.00 77.81 95 VAL A O 1
ATOM 807 N N . SER A 1 96 ? 14.495 1.767 -0.805 1.00 80.75 96 SER A N 1
ATOM 808 C CA . SER A 1 96 ? 13.679 0.561 -0.975 1.00 80.75 96 SER A CA 1
ATOM 809 C C . SER A 1 96 ? 13.150 0.464 -2.403 1.00 80.75 96 SER A C 1
ATOM 811 O O . SER A 1 96 ? 11.992 0.787 -2.661 1.00 80.75 96 SER A O 1
ATOM 813 N N . LYS A 1 97 ? 14.002 0.045 -3.347 1.00 84.00 97 LYS A N 1
ATOM 814 C CA . LYS A 1 97 ? 13.621 -0.128 -4.762 1.00 84.00 97 LYS A CA 1
ATOM 815 C C . LYS A 1 97 ? 12.447 -1.110 -4.907 1.00 84.00 97 LYS A C 1
ATOM 817 O O . LYS A 1 97 ? 12.397 -2.135 -4.233 1.00 84.00 97 LYS A O 1
ATOM 822 N N . GLY A 1 98 ? 11.498 -0.781 -5.780 1.00 81.88 98 GLY A N 1
ATOM 823 C CA . GLY A 1 98 ? 10.297 -1.572 -6.055 1.00 81.88 98 GLY A CA 1
ATOM 824 C C . GLY A 1 98 ? 9.200 -1.482 -4.989 1.00 81.88 98 GLY A C 1
ATOM 825 O O . GLY A 1 98 ? 8.236 -2.237 -5.069 1.00 81.88 98 GLY A O 1
ATOM 826 N N . ASN A 1 99 ? 9.315 -0.601 -3.992 1.00 85.00 99 ASN A N 1
ATOM 827 C CA . ASN A 1 99 ? 8.299 -0.460 -2.950 1.00 85.00 99 ASN A CA 1
ATOM 828 C C . ASN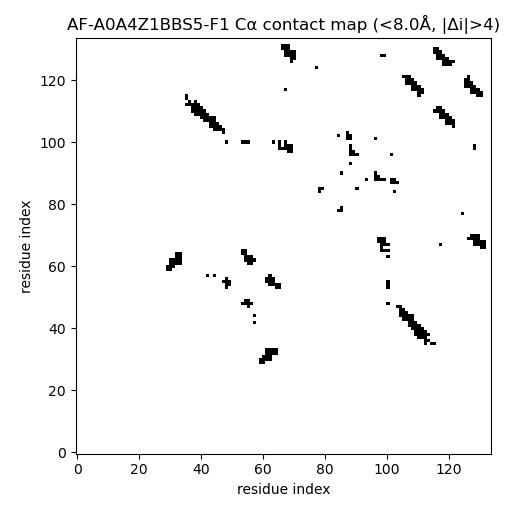 A 1 99 ? 7.034 0.241 -3.477 1.00 85.00 99 ASN A C 1
ATOM 830 O O . ASN A 1 99 ? 7.127 1.233 -4.202 1.00 85.00 99 ASN A O 1
ATOM 834 N N . ALA A 1 100 ? 5.857 -0.234 -3.064 1.00 84.44 100 ALA A N 1
ATOM 835 C CA . ALA A 1 100 ? 4.569 0.372 -3.412 1.00 84.44 100 ALA A CA 1
ATOM 836 C C . ALA A 1 100 ? 4.450 1.840 -2.965 1.00 84.44 100 ALA A C 1
ATOM 838 O O . ALA A 1 100 ? 3.775 2.630 -3.620 1.00 84.44 100 ALA A O 1
ATOM 839 N N . LEU A 1 101 ? 5.128 2.214 -1.874 1.00 82.31 101 LEU A N 1
ATOM 840 C CA . LEU A 1 101 ? 5.167 3.582 -1.360 1.00 82.31 101 LEU A CA 1
ATOM 841 C C . LEU A 1 101 ? 6.047 4.526 -2.185 1.00 82.31 101 LEU A C 1
ATOM 843 O O . LEU A 1 101 ? 6.022 5.722 -1.933 1.00 82.31 101 LEU A O 1
ATOM 847 N N . ASN A 1 102 ? 6.824 4.047 -3.155 1.00 84.56 102 ASN A N 1
ATOM 848 C CA . ASN A 1 102 ? 7.587 4.968 -3.997 1.00 84.56 102 ASN A CA 1
ATOM 849 C C . ASN A 1 102 ? 6.757 5.506 -5.173 1.00 84.56 102 ASN A C 1
ATOM 851 O O . ASN A 1 102 ? 7.180 6.453 -5.825 1.00 84.56 102 ASN A 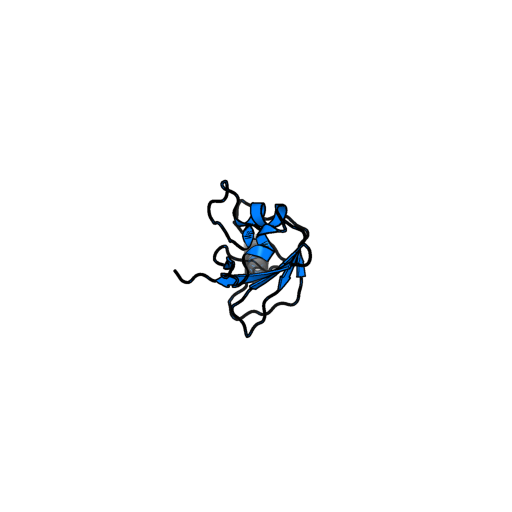O 1
ATOM 855 N N . VAL A 1 103 ? 5.592 4.907 -5.459 1.00 84.50 103 VAL A N 1
ATOM 856 C CA . VAL A 1 103 ? 4.724 5.365 -6.549 1.00 84.50 103 VAL A CA 1
ATOM 857 C C . VAL A 1 103 ? 4.115 6.708 -6.170 1.00 84.50 103 VAL A C 1
ATOM 859 O O . VAL A 1 103 ? 3.375 6.814 -5.185 1.00 84.50 103 VAL A O 1
ATOM 862 N N . GLU A 1 104 ? 4.398 7.732 -6.969 1.00 83.06 104 GLU A N 1
ATOM 863 C CA . GLU A 1 104 ? 3.878 9.071 -6.716 1.00 83.06 104 GLU A CA 1
ATOM 864 C C . GLU A 1 104 ? 2.404 9.172 -7.146 1.00 83.06 104 GLU A C 1
ATOM 866 O O . GLU A 1 104 ? 2.008 8.595 -8.164 1.00 83.06 104 GLU A O 1
ATOM 871 N N . PRO A 1 105 ? 1.549 9.898 -6.413 1.00 82.19 105 PRO A N 1
ATOM 872 C CA . PRO A 1 105 ? 0.200 10.218 -6.876 1.00 82.19 105 PRO A CA 1
ATOM 873 C C . PRO A 1 105 ? 0.216 10.998 -8.209 1.00 82.19 105 PRO A C 1
ATOM 875 O O . PRO A 1 105 ? 1.142 11.768 -8.450 1.00 82.19 105 PRO A O 1
ATOM 878 N N . PRO A 1 106 ? -0.823 10.881 -9.057 1.00 83.50 106 PRO A N 1
ATOM 879 C CA . PRO A 1 106 ? -2.060 10.142 -8.827 1.00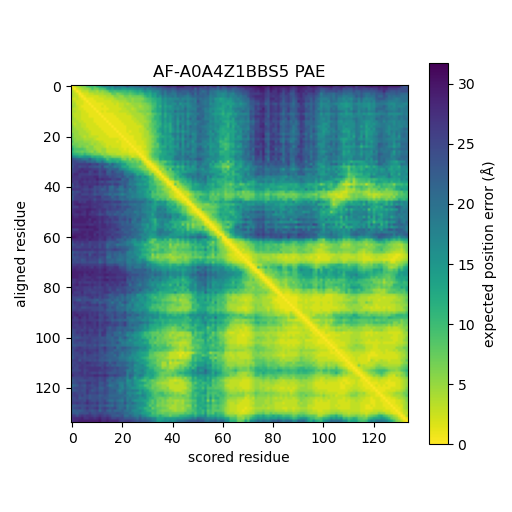 83.50 106 PRO A CA 1
ATOM 880 C C . PRO A 1 106 ? -2.025 8.688 -9.326 1.00 83.50 106 PRO A C 1
ATOM 882 O O . PRO A 1 106 ? -1.428 8.376 -10.356 1.00 83.50 106 PRO A O 1
ATOM 885 N N . TYR A 1 107 ? -2.726 7.798 -8.619 1.00 84.25 107 TYR A N 1
ATOM 886 C CA . TYR A 1 107 ? -2.927 6.398 -9.019 1.00 84.25 107 TYR A CA 1
ATOM 887 C C . TYR A 1 107 ? -4.166 5.792 -8.359 1.00 84.25 107 TYR A C 1
ATOM 889 O O . TYR A 1 107 ? -4.711 6.340 -7.402 1.00 84.25 107 TYR A O 1
ATOM 897 N N . PHE A 1 108 ? -4.613 4.637 -8.849 1.00 82.56 108 PHE A N 1
ATOM 898 C CA . PHE A 1 108 ? -5.653 3.846 -8.187 1.00 82.56 108 PHE A CA 1
ATOM 899 C C . PHE A 1 108 ? -5.033 2.693 -7.414 1.00 82.56 108 PHE A C 1
ATOM 901 O O . PHE A 1 108 ? -4.164 2.011 -7.945 1.00 82.56 108 PHE A O 1
ATOM 908 N N . LEU A 1 109 ? -5.502 2.453 -6.192 1.00 85.44 109 LEU A N 1
ATOM 909 C CA . LEU A 1 109 ? -5.035 1.382 -5.314 1.00 85.44 109 LEU A CA 1
ATOM 910 C C . LEU A 1 109 ? -6.195 0.447 -4.960 1.00 85.44 109 LEU A C 1
ATOM 912 O O . LEU A 1 109 ? -7.269 0.927 -4.602 1.00 85.44 109 LEU A O 1
ATOM 916 N N . TRP A 1 110 ? -5.981 -0.868 -5.020 1.00 83.88 110 TRP A N 1
ATOM 917 C CA . TRP A 1 110 ? -6.933 -1.860 -4.511 1.00 83.88 110 TRP A CA 1
ATOM 918 C C . TRP A 1 110 ? -6.250 -3.141 -4.038 1.00 83.88 110 TRP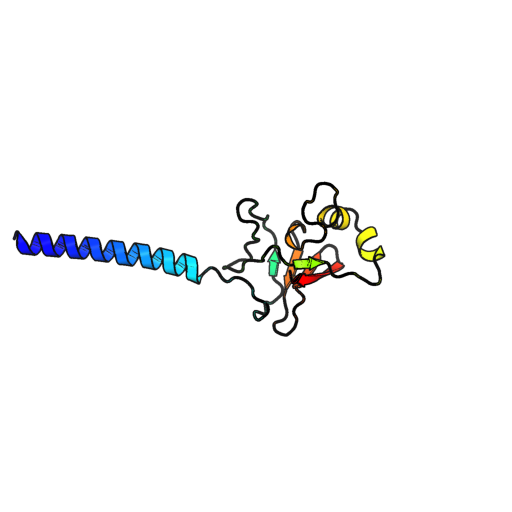 A C 1
ATOM 920 O O . TRP A 1 110 ? -5.142 -3.475 -4.464 1.00 83.88 110 TRP A O 1
ATOM 930 N N . LYS A 1 111 ? -6.941 -3.891 -3.181 1.00 81.19 111 LYS A N 1
ATOM 931 C CA . LYS A 1 111 ? -6.538 -5.227 -2.732 1.00 81.19 111 LYS A CA 1
ATOM 932 C C . LYS A 1 111 ? -7.772 -6.112 -2.655 1.00 81.19 111 LYS A C 1
ATOM 934 O O . LYS A 1 111 ? -8.823 -5.686 -2.187 1.00 81.19 111 LYS A O 1
ATOM 939 N N . ASP A 1 112 ? -7.638 -7.341 -3.128 1.00 77.88 112 ASP A N 1
ATOM 940 C CA . ASP A 1 112 ? -8.695 -8.343 -3.017 1.00 77.88 112 ASP A CA 1
ATOM 941 C C . ASP A 1 112 ? -8.521 -9.102 -1.695 1.00 77.88 112 ASP A C 1
ATOM 943 O O . ASP A 1 112 ? -7.407 -9.505 -1.373 1.00 77.88 112 ASP A O 1
ATOM 947 N N . ALA A 1 113 ? -9.599 -9.324 -0.941 1.00 71.50 113 ALA A N 1
ATOM 948 C CA . ALA A 1 113 ? -9.543 -10.023 0.348 1.00 71.50 113 ALA A CA 1
ATOM 949 C C . ALA A 1 113 ? -9.013 -11.463 0.218 1.00 71.50 113 ALA A C 1
ATOM 951 O O . ALA A 1 113 ? -8.472 -12.025 1.163 1.00 71.50 113 ALA A O 1
ATOM 952 N N . LYS A 1 114 ? -9.174 -12.077 -0.962 1.00 73.81 114 LYS A N 1
ATOM 953 C CA . LYS A 1 114 ? -8.715 -13.447 -1.240 1.00 73.81 114 LYS A CA 1
ATOM 954 C C . LYS A 1 114 ? -7.314 -13.506 -1.849 1.00 73.81 114 LYS A C 1
ATOM 956 O O . LYS A 1 114 ? -6.868 -14.590 -2.221 1.00 73.81 114 LYS A O 1
ATOM 961 N N . ASN A 1 115 ? -6.651 -12.363 -2.029 1.00 72.69 115 ASN A N 1
ATOM 962 C CA . ASN A 1 115 ? -5.369 -12.291 -2.710 1.00 72.69 115 ASN A CA 1
ATOM 963 C C . ASN A 1 115 ? -4.375 -11.413 -1.945 1.00 72.69 115 ASN A C 1
ATOM 965 O O . ASN A 1 115 ? -4.608 -10.234 -1.684 1.00 72.69 115 ASN A O 1
ATOM 969 N N . ASP A 1 116 ? -3.196 -11.966 -1.687 1.00 73.69 116 ASP A N 1
ATOM 970 C CA . ASP A 1 116 ? -2.128 -11.244 -1.006 1.00 73.69 116 ASP A CA 1
ATOM 971 C C . ASP A 1 116 ? -1.564 -10.080 -1.834 1.00 73.69 116 ASP A C 1
ATOM 973 O O . ASP A 1 116 ? -0.911 -9.196 -1.274 1.00 73.69 116 ASP A O 1
ATOM 977 N N . THR A 1 117 ? -1.861 -10.020 -3.138 1.00 81.62 117 THR A N 1
ATOM 978 C CA . THR A 1 117 ? -1.379 -8.954 -4.017 1.00 81.62 117 THR A CA 1
ATOM 979 C C . THR A 1 117 ? -2.138 -7.644 -3.831 1.00 81.62 117 THR A C 1
ATOM 981 O O . THR A 1 117 ? -3.351 -7.571 -4.043 1.00 81.62 117 THR A O 1
ATOM 984 N N . LEU A 1 118 ? -1.389 -6.587 -3.546 1.00 85.69 118 LEU A N 1
ATOM 985 C CA . LEU A 1 118 ? -1.818 -5.203 -3.689 1.00 85.69 118 LEU A CA 1
ATOM 986 C C . LEU A 1 118 ? -1.693 -4.787 -5.157 1.00 85.69 118 LEU A C 1
ATOM 988 O O . LEU A 1 118 ? -0.710 -5.128 -5.812 1.00 85.69 118 LEU A O 1
ATOM 992 N N . LYS A 1 119 ? -2.668 -4.052 -5.686 1.00 88.38 119 LYS A N 1
ATOM 993 C CA . LYS A 1 119 ? -2.685 -3.610 -7.081 1.00 88.38 119 LYS A CA 1
ATOM 994 C C . LYS A 1 119 ? -2.706 -2.088 -7.161 1.00 88.38 119 LYS A C 1
ATOM 996 O O . LYS A 1 119 ? -3.495 -1.446 -6.470 1.00 88.38 119 LYS A O 1
ATOM 1001 N N . ILE A 1 120 ? -1.844 -1.534 -8.009 1.00 87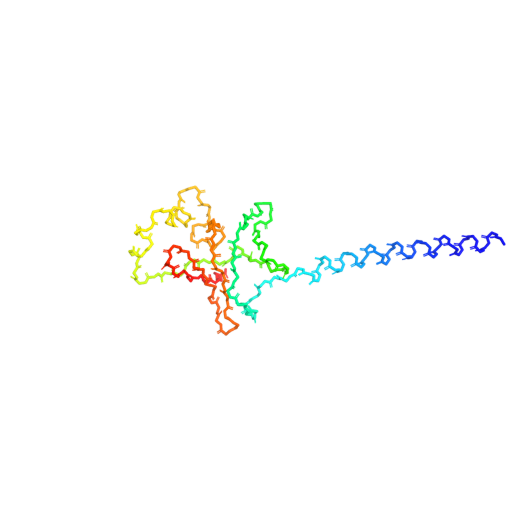.06 120 ILE A N 1
ATOM 1002 C CA . ILE A 1 120 ? -1.766 -0.107 -8.330 1.00 87.06 120 ILE A CA 1
ATOM 1003 C C . ILE A 1 120 ? -1.976 0.068 -9.829 1.00 87.06 120 ILE A C 1
ATOM 1005 O O . ILE A 1 120 ? -1.358 -0.634 -10.620 1.00 87.06 120 ILE A O 1
ATOM 1009 N N . PHE A 1 121 ? -2.811 1.018 -10.236 1.00 85.12 121 PHE A N 1
ATOM 1010 C CA . PHE A 1 121 ? -2.985 1.389 -11.638 1.00 85.12 121 PHE A CA 1
ATOM 1011 C C . PHE A 1 121 ? -2.548 2.830 -11.860 1.00 85.12 121 PHE A C 1
ATOM 1013 O O . PHE A 1 121 ? -3.106 3.750 -11.254 1.00 85.12 121 PHE A O 1
ATOM 1020 N N . LYS A 1 122 ? -1.556 3.009 -12.734 1.00 85.25 122 LYS A N 1
ATOM 1021 C CA . LYS A 1 122 ? -0.985 4.305 -13.113 1.00 85.25 122 LYS A CA 1
ATOM 1022 C C . LYS A 1 122 ? -0.501 4.241 -14.561 1.00 85.25 122 LYS A C 1
ATOM 1024 O O . LYS A 1 122 ? -0.015 3.203 -14.994 1.00 85.25 122 LYS A O 1
ATOM 1029 N N . HIS A 1 123 ? -0.695 5.322 -15.318 1.00 84.50 123 HIS A N 1
ATOM 1030 C CA . HIS A 1 123 ? -0.278 5.442 -16.727 1.00 84.50 123 HIS A CA 1
ATOM 1031 C C . HIS A 1 123 ? -0.678 4.253 -17.626 1.00 84.50 123 HIS A C 1
ATOM 1033 O O . HIS A 1 123 ? 0.088 3.805 -18.471 1.00 84.50 123 HIS A O 1
ATOM 1039 N N . ASN A 1 124 ? -1.898 3.730 -17.450 1.00 82.12 124 ASN A N 1
ATOM 1040 C CA . ASN A 1 124 ? -2.412 2.561 -18.178 1.00 82.12 124 ASN A CA 1
ATOM 1041 C C . ASN A 1 124 ? -1.663 1.236 -17.905 1.00 82.12 124 ASN A C 1
ATOM 1043 O O . ASN A 1 124 ? -1.853 0.251 -18.617 1.00 82.12 124 ASN A O 1
ATOM 1047 N N . ILE A 1 125 ? -0.848 1.184 -16.850 1.00 83.88 125 ILE A N 1
ATOM 1048 C CA . ILE A 1 125 ? -0.128 -0.005 -16.402 1.00 83.88 125 ILE A CA 1
ATOM 1049 C C . ILE A 1 125 ? -0.722 -0.457 -15.067 1.00 83.88 125 ILE A C 1
ATOM 1051 O O . ILE A 1 125 ? -0.904 0.334 -14.140 1.00 83.88 125 ILE A O 1
ATOM 1055 N N . THR A 1 126 ? -1.032 -1.752 -14.964 1.00 86.56 126 THR A N 1
ATOM 1056 C CA . THR A 1 126 ? -1.416 -2.369 -13.689 1.00 86.56 126 THR A CA 1
ATOM 1057 C C . THR A 1 126 ? -0.195 -3.003 -13.048 1.00 86.56 126 THR A C 1
ATOM 1059 O O . THR A 1 126 ? 0.313 -4.015 -13.528 1.00 86.56 126 THR A O 1
ATOM 1062 N N . LEU A 1 127 ? 0.226 -2.429 -11.931 1.00 87.06 127 LEU A N 1
ATOM 1063 C CA . LEU A 1 127 ? 1.260 -2.955 -11.068 1.00 87.06 127 LEU A CA 1
ATOM 1064 C C . LEU A 1 127 ? 0.654 -3.814 -9.952 1.00 87.06 127 LEU A C 1
ATOM 1066 O O . LEU A 1 127 ? -0.407 -3.521 -9.410 1.00 87.06 127 LEU A O 1
ATOM 1070 N N . LYS A 1 128 ? 1.349 -4.881 -9.592 1.00 88.38 128 LYS A N 1
ATOM 1071 C CA . LYS A 1 128 ? 1.054 -5.853 -8.554 1.00 88.38 128 LYS A CA 1
ATOM 1072 C C . LYS A 1 128 ? 2.240 -5.887 -7.600 1.00 88.38 128 LYS A C 1
ATOM 1074 O O . LYS A 1 128 ? 3.388 -6.018 -8.024 1.00 88.38 128 LYS A O 1
ATOM 1079 N N . PHE A 1 129 ? 1.943 -5.799 -6.317 1.00 87.69 129 PHE A N 1
ATOM 1080 C CA . PHE A 1 129 ? 2.912 -5.829 -5.239 1.00 87.69 129 PHE A CA 1
ATOM 1081 C C . PHE A 1 129 ? 2.542 -6.961 -4.296 1.00 87.69 129 PHE A C 1
ATOM 1083 O O . PHE A 1 129 ? 1.370 -7.141 -3.962 1.00 87.69 129 PHE A O 1
ATOM 1090 N N . THR A 1 130 ? 3.535 -7.726 -3.871 1.00 86.56 130 THR A N 1
ATOM 1091 C CA . 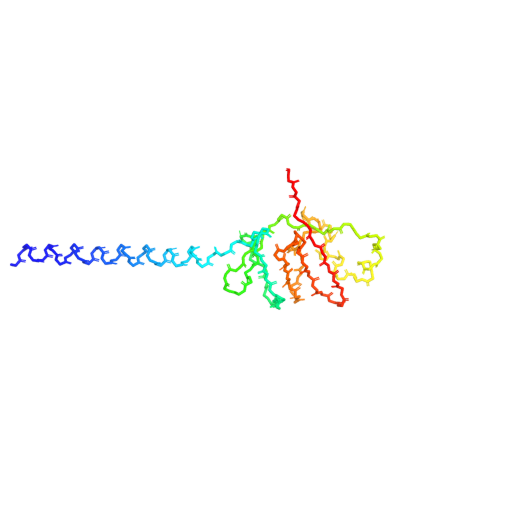THR A 1 130 ? 3.377 -8.741 -2.837 1.00 86.56 130 THR A CA 1
ATOM 1092 C C . THR A 1 130 ? 4.083 -8.281 -1.581 1.00 86.56 130 THR A C 1
ATOM 1094 O O . THR A 1 130 ? 5.054 -7.524 -1.632 1.00 86.56 130 THR A O 1
ATOM 1097 N N . LYS A 1 131 ? 3.592 -8.731 -0.437 1.00 83.25 131 LYS A N 1
ATOM 1098 C CA . LYS A 1 131 ? 4.259 -8.427 0.814 1.00 83.25 131 LYS A CA 1
ATOM 1099 C C . LYS A 1 131 ? 5.461 -9.345 0.997 1.00 83.25 131 LYS A C 1
ATOM 1101 O O . LYS A 1 131 ? 5.328 -10.569 0.943 1.00 83.25 131 LYS A O 1
ATOM 1106 N N . GLN A 1 132 ? 6.624 -8.748 1.218 1.00 74.44 132 GLN A N 1
ATOM 1107 C CA . GLN A 1 132 ? 7.858 -9.486 1.426 1.00 74.44 132 GLN A CA 1
ATOM 1108 C C . GLN A 1 132 ? 7.850 -10.072 2.843 1.00 74.44 132 GLN A C 1
ATOM 1110 O O . GLN A 1 132 ? 7.709 -9.353 3.833 1.00 74.44 132 GLN A O 1
ATOM 1115 N N . LYS A 1 133 ? 7.936 -11.402 2.940 1.00 60.59 133 LYS A N 1
ATOM 1116 C CA . LYS A 1 133 ? 8.158 -12.081 4.220 1.00 60.59 133 LYS A CA 1
ATOM 1117 C C . LYS A 1 133 ? 9.637 -11.905 4.565 1.00 60.59 133 LYS A C 1
ATOM 1119 O O . LYS A 1 133 ? 10.482 -12.304 3.766 1.00 60.59 133 LYS A O 1
ATOM 1124 N N . TYR A 1 134 ? 9.910 -11.247 5.689 1.00 52.47 134 TYR A N 1
ATOM 1125 C CA . TYR A 1 134 ? 11.231 -11.262 6.320 1.00 52.47 134 TYR A CA 1
ATOM 1126 C C . TYR A 1 134 ? 11.562 -12.668 6.818 1.00 52.47 134 TYR A C 1
ATOM 1128 O O . TYR A 1 134 ? 10.615 -13.360 7.266 1.00 52.47 134 TYR A O 1
#

Nearest PDB structures (foldseek):
  7sjk-assembly1_A  TM=3.685E-01  e=4.445E-01  Staphylococcus aureus subsp. aureus NCTC 8325
  7sp2-assembly1_A  TM=3.908E-01  e=1.581E+00  Staphylococcus aureus
  8tb2-assembly1_A  TM=4.370E-01  e=3.074E+00  Staphylococcus aureus subsp. aureus MW2
  8g1m-assembly1_A  TM=3.418E-01  e=2.272E+00  Staphylococcus aureus
  7exo-assembly1_A  TM=4.441E-01  e=7.608E+00  Methanocaldococcus jannaschii DSM 2661

Foldseek 3Di:
DVVVVVVVVVVVVVVVVCVVVVVVCCVVVQADEDDLQDWDDKAWDADADDPVVLWDARDRGYTYDQQWFFDDDPDPVVCVVDPVSVCLQANPPDPHHRTPNSDGDGWIWTDGSVDQWIWIGDPNDIITIHGDDD

Solvent-accessible surface area (backbone atoms only — not comparable to full-atom values): 7717 Å² total; per-residue (Å²): 109,75,68,60,52,51,53,50,54,52,52,52,52,52,52,52,51,52,51,55,52,48,53,53,48,51,63,51,67,46,56,40,68,65,51,66,74,51,52,45,72,79,41,80,40,79,66,79,65,45,80,91,74,61,34,42,77,46,82,88,41,35,34,51,69,84,51,29,31,54,57,89,57,96,63,64,60,70,50,65,74,37,64,66,64,35,44,43,30,60,33,89,88,50,91,63,62,35,26,65,84,44,59,68,62,64,33,34,39,31,28,46,45,91,38,72,46,39,36,39,42,44,96,95,40,79,46,48,23,36,65,66,82,129

pLDDT: mean 74.45, std 13.54, range [40.0, 95.06]